Protein AF-A0AAW1JVI6-F1 (afdb_monomer)

Secondary structur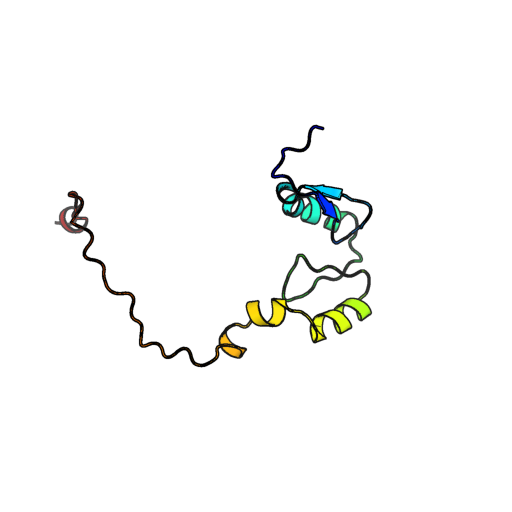e (DSSP, 8-state):
----TT--EEE-SS-TT-EEEHHHHHHHHHHHHHH-TTPEEPSS-TT-EESSHHHHHHHHHH-THHHHH-HHHH-----TT-PPP-------S----TTGGG-

Sequence (103 aa):
MLLKPHQKLVACPFDPQHM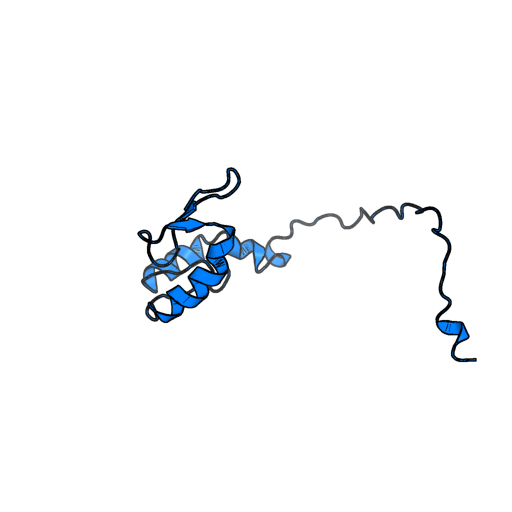ITQDRLQRHVLKCMNNYPSHVKCPYNVLHCFLSRKELEEHIRHCPDKMLSQPWRYQQQKTINEVPVHIDIAKCGNEEDWEAEYR

Nearest PDB structures (foldseek):
  6x46-assembly1_A  TM=5.181E-01  e=7.573E-04  Mus musculus
  8y6o-assembly1_Y  TM=5.349E-01  e=6.805E-01  Homo sapiens
  1f2i-assembly3_K  TM=3.718E-01  e=4.034E+00  Mus musculus

InterPro domains:
  IPR013083 Zinc finger, RING/FYVE/PHD-type [G3DSA:3.30.40.10] (5-69)
  IPR022776 TRM13/UPF0224 family, U11-48K-like CHHC zinc finger domain [PF05253] (9-32)
  IPR022776 TRM13/UPF0224 family, U11-48K-like CHHC zinc finger domain [PS51800] (9-36)
  IPR036236 Zinc finger C2H2 superfamily [SSF57667] (8-38)
  IPR051591 UPF0224 (FAM112) RN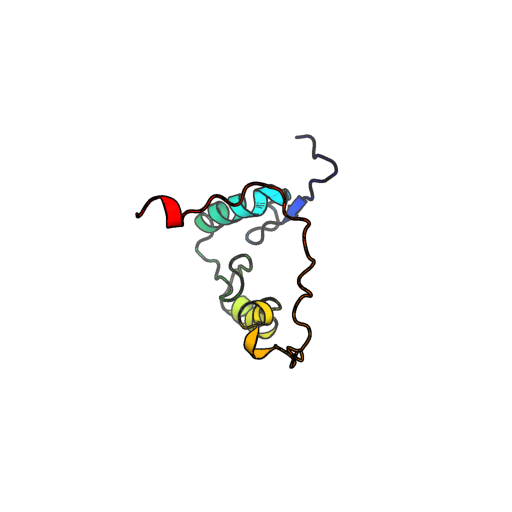A Processing [PTHR21402] (6-85)

Mean predicted aligned error: 15.34 Å

Foldseek 3Di:
DDDDPVWDWDAQLLGRVDTDTPVCNVVVNVVVCVVLVQWDAAPQDRSNIDNDPVVNVVCNVVPPSVCVSCVVVVPDPPPPPCDPPPPPDPPPDDPPDPVVVPD

Organism: Popillia japonica (NCBI:txid7064)

Solvent-accessible surface area (backbone atoms only — not comparable to full-atom values): 6809 Å² total; per-residue (Å²): 134,88,78,54,95,86,62,49,74,40,62,39,70,90,42,76,85,45,72,36,43,62,89,49,39,68,66,46,50,63,56,51,46,72,77,46,74,73,49,43,65,42,94,58,41,81,75,46,52,27,79,39,68,70,56,44,58,57,41,66,75,69,44,74,48,52,52,72,69,40,46,82,82,67,58,67,85,68,76,90,75,76,71,80,76,82,72,84,68,76,80,75,90,70,86,79,65,77,71,70,78,78,115

pLDDT: mean 75.88, std 9.95, range [50.5, 90.5]

Radius of gyration: 23.3 Å; Cα contacts (8 Å, |Δi|>4): 76; chains: 1; bounding box: 61×35×54 Å

Structure (mmCIF, N/CA/C/O backbone):
data_AF-A0AAW1JVI6-F1
#
_entry.id   AF-A0AAW1JVI6-F1
#
loop_
_atom_site.group_PDB
_atom_site.id
_atom_site.type_symbol
_atom_site.label_atom_id
_atom_site.label_alt_id
_atom_site.label_comp_id
_atom_site.label_asym_id
_atom_site.label_entity_id
_atom_site.label_seq_id
_atom_site.pdbx_PDB_ins_code
_atom_site.Cartn_x
_atom_site.Cartn_y
_atom_site.Cartn_z
_atom_site.occupancy
_atom_site.B_iso_or_equiv
_atom_site.auth_seq_id
_atom_site.auth_comp_id
_atom_site.auth_asym_id
_atom_site.auth_atom_id
_atom_site.pdbx_PDB_model_num
ATOM 1 N N . MET A 1 1 ? -17.852 5.109 -19.600 1.00 52.81 1 MET A N 1
ATOM 2 C CA . MET A 1 1 ? -16.484 4.855 -20.108 1.00 52.81 1 MET A CA 1
ATOM 3 C C . MET A 1 1 ? -16.452 3.429 -20.630 1.00 52.81 1 MET A C 1
ATOM 5 O O . MET A 1 1 ? -16.747 2.528 -19.859 1.00 52.81 1 MET A O 1
ATOM 9 N N . LEU A 1 2 ? -16.193 3.221 -21.923 1.00 71.25 2 LEU A N 1
ATOM 10 C CA . LEU A 1 2 ? -16.088 1.877 -22.502 1.00 71.25 2 LEU A CA 1
ATOM 11 C C . LEU A 1 2 ? -14.760 1.249 -22.056 1.00 71.25 2 LEU A C 1
ATOM 13 O O . LEU A 1 2 ? -13.688 1.758 -22.386 1.00 71.25 2 LEU A O 1
ATOM 17 N N . LEU A 1 3 ? -14.834 0.177 -21.268 1.00 67.62 3 LEU A N 1
ATOM 18 C CA . LEU A 1 3 ? -13.671 -0.630 -20.903 1.00 67.62 3 LEU A CA 1
ATOM 19 C C . LEU A 1 3 ? -13.171 -1.363 -22.152 1.00 67.62 3 LEU A C 1
ATOM 21 O O . LEU A 1 3 ? -13.943 -2.022 -22.845 1.00 67.62 3 LEU A O 1
ATOM 25 N N . LYS A 1 4 ? -11.877 -1.230 -22.459 1.00 77.75 4 LYS A N 1
ATOM 26 C CA . LYS A 1 4 ? -11.247 -2.003 -23.540 1.00 77.75 4 LYS A CA 1
ATOM 27 C C . LYS A 1 4 ? -11.138 -3.473 -23.101 1.00 77.75 4 LYS A C 1
ATOM 29 O O . LYS A 1 4 ? -10.936 -3.713 -21.914 1.00 77.75 4 LYS A O 1
ATOM 34 N N . PRO A 1 5 ? -11.159 -4.451 -24.019 1.00 73.56 5 PRO A N 1
ATOM 35 C CA . PRO A 1 5 ? -11.169 -5.877 -23.667 1.00 73.56 5 PRO A CA 1
ATOM 36 C C . PRO A 1 5 ? -9.957 -6.356 -22.842 1.00 73.56 5 PRO A C 1
ATOM 38 O O . PRO A 1 5 ? -10.071 -7.337 -22.119 1.00 73.56 5 PRO A O 1
ATOM 41 N N . HIS A 1 6 ? -8.810 -5.664 -22.892 1.00 77.00 6 HIS A N 1
ATOM 42 C CA . HIS A 1 6 ? -7.634 -5.999 -22.067 1.00 77.00 6 HIS A CA 1
ATOM 43 C C . HIS A 1 6 ? -7.628 -5.324 -20.680 1.00 77.00 6 HIS A C 1
ATOM 45 O O . HIS A 1 6 ? -6.750 -5.596 -19.861 1.00 77.00 6 HIS A O 1
ATOM 51 N N . GLN A 1 7 ? -8.549 -4.392 -20.421 1.00 78.75 7 GLN A N 1
ATOM 52 C CA . GLN A 1 7 ? -8.538 -3.576 -19.209 1.00 78.75 7 GLN A CA 1
ATOM 53 C C . GLN A 1 7 ? -9.208 -4.342 -18.071 1.00 78.75 7 GLN A C 1
ATOM 55 O O . GLN A 1 7 ? -10.432 -4.430 -17.997 1.00 78.75 7 GLN A O 1
ATOM 60 N N . LYS A 1 8 ? -8.391 -4.880 -17.165 1.00 85.62 8 LYS A N 1
ATOM 61 C CA . LYS A 1 8 ? -8.870 -5.477 -15.917 1.00 85.62 8 LYS A CA 1
ATOM 62 C C . LYS A 1 8 ? -9.125 -4.380 -14.888 1.00 85.62 8 LYS A C 1
ATOM 64 O O . LYS A 1 8 ? -8.267 -3.520 -14.672 1.00 85.62 8 LYS A O 1
ATOM 69 N N . LEU A 1 9 ? -10.302 -4.418 -14.269 1.00 88.38 9 LEU A N 1
ATOM 70 C CA . LEU A 1 9 ? -10.601 -3.628 -13.081 1.00 88.38 9 LEU A CA 1
ATOM 71 C C . LEU A 1 9 ? -10.092 -4.368 -11.850 1.00 88.38 9 LEU A C 1
ATOM 73 O O . LEU A 1 9 ? -10.301 -5.570 -11.705 1.00 88.38 9 LEU A O 1
ATOM 77 N N . VAL A 1 10 ? -9.425 -3.631 -10.978 1.00 88.44 10 VAL A N 1
ATOM 78 C CA . VAL A 1 10 ? -8.864 -4.106 -9.721 1.00 88.44 10 VAL A CA 1
ATOM 79 C C . VAL A 1 10 ? -9.294 -3.154 -8.612 1.00 88.44 10 VAL A C 1
ATOM 81 O O . VAL A 1 10 ? -9.413 -1.944 -8.828 1.00 88.44 10 VAL A O 1
ATOM 84 N N . ALA A 1 11 ? -9.558 -3.708 -7.434 1.00 85.94 11 ALA A N 1
ATOM 85 C CA . ALA A 1 11 ? -9.885 -2.914 -6.260 1.00 85.94 11 ALA A CA 1
ATOM 86 C C . ALA A 1 11 ? -8.639 -2.167 -5.761 1.00 85.94 11 ALA A C 1
ATOM 88 O O . ALA A 1 11 ? -7.519 -2.684 -5.832 1.00 85.94 11 ALA A O 1
ATOM 89 N N . CYS A 1 12 ? -8.825 -0.946 -5.261 1.00 84.62 12 CYS A N 1
ATOM 90 C CA . CYS A 1 12 ? -7.752 -0.215 -4.605 1.00 84.62 12 CYS A CA 1
ATOM 91 C C . CYS A 1 12 ? -7.356 -0.917 -3.299 1.00 84.62 12 CYS A C 1
ATOM 93 O O . CYS A 1 12 ? -8.234 -1.283 -2.519 1.00 84.62 12 CYS A O 1
ATOM 95 N N . PRO A 1 13 ? -6.052 -1.035 -2.998 1.00 77.00 13 PRO A N 1
ATOM 96 C CA . PRO A 1 13 ? -5.593 -1.592 -1.727 1.00 77.00 13 PRO A CA 1
ATOM 97 C C . PRO A 1 13 ? -5.960 -0.743 -0.495 1.00 77.00 13 PRO A C 1
ATOM 99 O O . PRO A 1 13 ? -5.888 -1.257 0.613 1.00 77.00 13 PRO A O 1
ATOM 102 N N . PHE A 1 14 ? -6.335 0.534 -0.656 1.00 73.25 14 PHE A N 1
ATOM 103 C CA . PHE A 1 14 ? -6.739 1.409 0.459 1.00 73.25 14 PHE A CA 1
ATOM 104 C C . PHE A 1 14 ? -8.243 1.418 0.724 1.00 73.25 14 PHE A C 1
ATOM 106 O O . PHE A 1 14 ? -8.669 1.631 1.853 1.00 73.25 14 PHE A O 1
ATOM 113 N N . ASP A 1 15 ? -9.047 1.242 -0.322 1.00 77.31 15 ASP A N 1
ATOM 114 C CA . ASP A 1 15 ? -10.497 1.275 -0.216 1.00 77.31 15 ASP A CA 1
ATOM 115 C C . ASP A 1 15 ? -11.099 0.333 -1.272 1.00 77.31 15 ASP A C 1
ATOM 117 O O . ASP A 1 15 ? -10.939 0.571 -2.474 1.00 77.31 15 ASP A O 1
ATOM 121 N N . PRO A 1 16 ? -11.790 -0.742 -0.857 1.00 79.00 16 PRO A N 1
ATOM 122 C CA . PRO A 1 16 ? -12.335 -1.726 -1.785 1.00 79.00 16 PRO A CA 1
ATOM 123 C C . PRO A 1 16 ? -13.497 -1.186 -2.635 1.00 79.00 16 PRO A C 1
ATOM 125 O O . PRO A 1 16 ? -13.898 -1.848 -3.590 1.00 79.00 16 PRO A O 1
ATOM 128 N N . GLN A 1 17 ? -14.038 -0.000 -2.332 1.00 81.19 17 GLN A N 1
ATOM 129 C CA . GLN A 1 17 ? -15.091 0.640 -3.126 1.00 81.19 17 GLN A CA 1
ATOM 130 C C . GLN A 1 17 ? -14.501 1.315 -4.373 1.00 81.19 17 GLN A C 1
ATOM 132 O O . GLN A 1 17 ? -15.198 1.511 -5.373 1.00 81.19 17 GLN A O 1
ATOM 137 N N . HIS A 1 18 ? -13.204 1.632 -4.366 1.00 83.31 18 HIS A N 1
ATOM 138 C CA . HIS A 1 18 ? -12.513 2.142 -5.540 1.00 83.31 18 HIS A CA 1
ATOM 139 C C . HIS A 1 18 ? -12.132 1.014 -6.507 1.00 83.31 18 HIS A C 1
ATOM 141 O O . HIS A 1 18 ? -11.143 0.309 -6.318 1.00 83.31 18 HIS A O 1
ATOM 147 N N . MET A 1 19 ? -12.870 0.911 -7.612 1.00 88.25 19 MET A N 1
ATOM 148 C CA . MET A 1 19 ? -12.535 0.038 -8.741 1.00 88.25 19 MET A CA 1
ATOM 149 C C . MET A 1 19 ? -11.767 0.830 -9.803 1.00 88.25 19 MET A C 1
ATOM 151 O O . MET A 1 19 ? -12.315 1.739 -10.429 1.00 88.25 19 MET A O 1
ATOM 155 N N . ILE A 1 20 ? -10.491 0.500 -10.019 1.00 89.31 20 ILE A N 1
ATOM 156 C CA . ILE A 1 20 ? -9.613 1.199 -10.972 1.00 89.31 20 ILE A CA 1
ATOM 157 C C . ILE A 1 20 ? -9.085 0.217 -12.011 1.00 89.31 20 ILE A C 1
ATOM 159 O O . ILE A 1 20 ? -8.932 -0.972 -11.753 1.00 89.31 20 ILE A O 1
ATOM 163 N N . THR A 1 21 ? -8.782 0.705 -13.209 1.00 90.50 21 THR A N 1
ATOM 164 C CA . THR A 1 21 ? -8.084 -0.094 -14.216 1.00 90.50 21 THR A CA 1
ATOM 165 C C . THR A 1 21 ? -6.660 -0.403 -13.758 1.00 90.50 21 THR A C 1
ATOM 167 O O 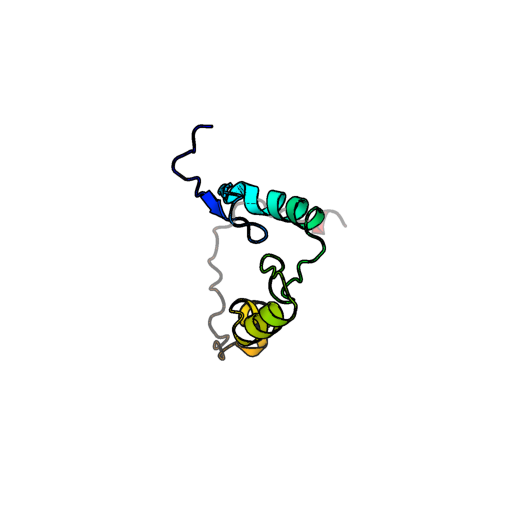. THR A 1 21 ? -5.981 0.449 -13.182 1.00 90.50 21 THR A O 1
ATOM 170 N N . GLN A 1 22 ? -6.184 -1.618 -14.031 1.00 86.38 22 GLN A N 1
ATOM 171 C CA . GLN A 1 22 ? -4.852 -2.065 -13.613 1.00 86.38 22 GLN A CA 1
ATOM 172 C C . GLN A 1 22 ? -3.733 -1.111 -14.076 1.00 86.38 22 GLN A C 1
ATOM 174 O O . GLN A 1 22 ? -2.794 -0.871 -13.322 1.00 86.38 22 GLN A O 1
ATOM 179 N N . ASP A 1 23 ? -3.865 -0.492 -15.257 1.00 86.94 23 ASP A N 1
ATOM 180 C CA . ASP A 1 23 ? -2.895 0.493 -15.764 1.00 86.94 23 ASP A CA 1
ATOM 181 C C . ASP A 1 23 ? -2.839 1.778 -14.918 1.00 86.94 23 ASP A C 1
ATOM 183 O O . ASP A 1 23 ? -1.783 2.389 -14.760 1.00 86.94 23 ASP A O 1
ATOM 187 N N . ARG A 1 24 ? -3.973 2.187 -14.337 1.00 86.81 24 ARG A N 1
ATOM 188 C CA . ARG A 1 24 ? -4.093 3.426 -13.556 1.00 86.81 24 ARG A CA 1
ATOM 189 C C . ARG A 1 24 ? -3.904 3.209 -12.064 1.00 86.81 24 ARG A C 1
ATOM 191 O O . ARG A 1 24 ? -3.793 4.199 -11.336 1.00 86.81 24 ARG A O 1
ATOM 198 N N . LEU A 1 25 ? -3.844 1.956 -11.609 1.00 86.06 25 LEU A N 1
ATOM 199 C CA . LEU A 1 25 ? -3.745 1.614 -10.193 1.00 86.06 25 LEU A CA 1
ATOM 200 C C . LEU A 1 25 ? -2.534 2.287 -9.536 1.00 86.06 25 LEU A C 1
ATOM 202 O O . LEU A 1 25 ? -2.694 2.919 -8.499 1.00 86.06 25 LEU A O 1
ATOM 206 N N . GLN A 1 26 ? -1.353 2.248 -10.163 1.00 82.50 26 GLN A N 1
ATOM 207 C CA . GLN A 1 26 ? -0.138 2.855 -9.597 1.00 82.50 26 GLN A CA 1
ATOM 208 C C . GLN A 1 26 ? -0.318 4.349 -9.291 1.00 82.50 26 GLN A C 1
ATOM 210 O O . GLN A 1 26 ? -0.053 4.807 -8.180 1.00 82.50 26 GLN A O 1
ATOM 215 N N . ARG A 1 27 ? -0.831 5.118 -10.260 1.00 87.69 27 ARG A N 1
ATOM 216 C CA . ARG A 1 27 ? -1.074 6.557 -10.080 1.00 87.69 27 ARG A CA 1
ATOM 217 C C . ARG A 1 27 ? -2.198 6.822 -9.077 1.00 87.69 27 ARG A C 1
ATOM 219 O O . ARG A 1 27 ? -2.134 7.805 -8.341 1.00 87.69 27 ARG A O 1
ATOM 226 N N . HIS A 1 28 ? -3.227 5.975 -9.059 1.00 88.25 28 HIS A N 1
ATOM 227 C CA . HIS A 1 28 ? -4.325 6.079 -8.102 1.00 88.25 28 HIS A CA 1
ATOM 228 C C . HIS A 1 28 ? -3.835 5.869 -6.666 1.00 88.25 28 HIS A C 1
ATOM 230 O O . HIS A 1 28 ? -4.113 6.708 -5.816 1.00 88.25 28 HIS A O 1
ATOM 236 N N . VAL A 1 29 ? -3.072 4.803 -6.412 1.00 82.25 29 VAL A N 1
ATOM 237 C CA . VAL A 1 29 ? -2.539 4.435 -5.089 1.00 82.25 29 VAL A CA 1
ATOM 238 C C . VAL A 1 29 ? -1.752 5.594 -4.479 1.00 82.25 29 VAL A C 1
ATOM 240 O O . VAL A 1 29 ? -1.993 5.942 -3.329 1.00 82.25 29 VAL A O 1
ATOM 243 N N . LEU A 1 30 ? -0.898 6.273 -5.254 1.00 82.50 30 LEU A N 1
ATOM 244 C CA . LEU A 1 30 ? -0.139 7.434 -4.766 1.00 82.50 30 LEU A CA 1
ATOM 245 C C . LEU A 1 30 ? -1.038 8.582 -4.275 1.00 82.50 30 LEU A C 1
ATOM 247 O O . LEU A 1 30 ? -0.753 9.192 -3.249 1.00 82.50 30 LEU A O 1
ATOM 251 N N . LYS A 1 31 ? -2.137 8.867 -4.984 1.00 84.38 31 LYS A N 1
ATOM 252 C CA . LYS A 1 31 ? -3.099 9.906 -4.577 1.00 84.38 31 LYS A CA 1
ATOM 253 C C . LYS A 1 31 ? -3.974 9.452 -3.414 1.00 84.38 31 LYS A C 1
ATOM 255 O O . LYS A 1 31 ? -4.223 10.224 -2.496 1.00 84.38 31 LYS A O 1
ATOM 260 N N . CYS A 1 32 ? -4.433 8.205 -3.458 1.00 84.00 32 CYS A N 1
ATOM 261 C CA . CYS A 1 32 ? -5.296 7.619 -2.441 1.00 84.00 32 CYS A CA 1
ATOM 262 C C . CYS A 1 32 ? -4.571 7.547 -1.092 1.00 84.00 32 CYS A C 1
ATOM 264 O O . CYS A 1 32 ? -5.141 7.906 -0.070 1.00 84.00 32 CYS A O 1
ATOM 266 N N . MET A 1 33 ? -3.273 7.245 -1.107 1.00 76.50 33 MET A N 1
ATOM 267 C CA . MET A 1 33 ? -2.428 7.282 0.081 1.00 76.50 33 MET A CA 1
ATOM 268 C C . MET A 1 33 ? -2.461 8.641 0.799 1.00 76.50 33 MET A C 1
ATOM 270 O O . MET A 1 33 ? -2.496 8.683 2.025 1.00 76.50 33 MET A O 1
ATOM 274 N N . ASN A 1 34 ? -2.479 9.752 0.058 1.00 79.62 34 ASN A N 1
ATOM 275 C CA . ASN A 1 34 ? -2.516 11.085 0.661 1.00 79.62 34 ASN A CA 1
ATOM 276 C C . ASN A 1 34 ? -3.845 11.370 1.383 1.00 79.62 34 ASN A C 1
ATOM 278 O O . ASN A 1 34 ? -3.875 12.151 2.327 1.00 79.62 34 ASN A O 1
ATOM 282 N N . ASN A 1 35 ? -4.932 10.721 0.957 1.00 77.25 35 ASN A N 1
ATOM 283 C CA . ASN A 1 35 ? -6.240 10.836 1.602 1.00 77.25 35 ASN A CA 1
ATOM 284 C C . ASN A 1 35 ? -6.382 9.915 2.824 1.00 77.25 35 ASN A C 1
ATOM 286 O O . ASN A 1 35 ? -7.222 10.178 3.679 1.00 77.25 35 ASN A O 1
ATOM 290 N N . TYR A 1 36 ? -5.558 8.867 2.931 1.00 74.19 36 TYR A N 1
ATOM 291 C CA . TYR A 1 36 ? -5.612 7.889 4.019 1.00 74.19 36 TYR A CA 1
ATOM 292 C C . TYR A 1 36 ? -4.262 7.758 4.758 1.00 74.19 36 TYR A C 1
ATOM 294 O O . TYR A 1 36 ? -3.645 6.688 4.734 1.00 74.19 36 TYR A O 1
ATOM 302 N N . PRO A 1 37 ? -3.801 8.805 5.474 1.00 69.81 37 PRO A N 1
ATOM 303 C CA . PRO A 1 37 ? -2.487 8.822 6.129 1.00 69.81 37 PRO A CA 1
ATOM 304 C C . PRO A 1 37 ? -2.341 7.808 7.276 1.00 69.81 37 PRO A C 1
ATOM 306 O O . PRO A 1 37 ? -1.226 7.521 7.700 1.00 69.81 37 PRO A O 1
ATOM 309 N N . SER A 1 38 ? -3.447 7.255 7.783 1.00 74.75 38 SER A N 1
ATOM 310 C CA . SER A 1 38 ? -3.441 6.275 8.877 1.00 74.75 38 SER A CA 1
ATOM 311 C C . SER A 1 38 ? -3.018 4.864 8.457 1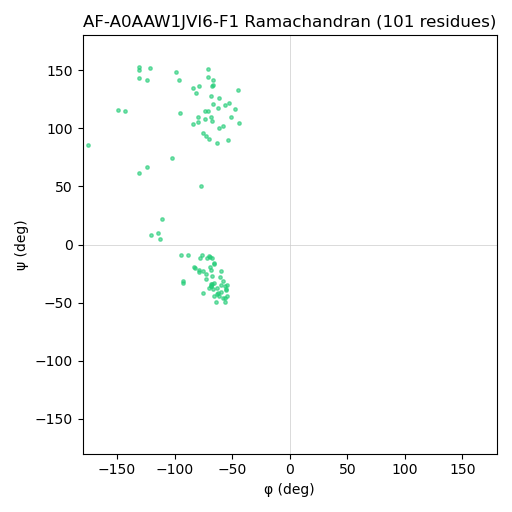.00 74.75 38 SER A C 1
ATOM 313 O O . SER A 1 38 ? -2.825 4.019 9.327 1.00 74.75 38 SER A O 1
ATOM 315 N N . HIS A 1 39 ? -2.870 4.592 7.157 1.00 76.88 39 HIS A N 1
ATOM 316 C CA . HIS A 1 39 ? -2.468 3.268 6.693 1.00 76.88 39 HIS A CA 1
ATOM 317 C C . HIS A 1 39 ? -0.965 3.049 6.847 1.00 76.88 39 HIS A C 1
ATOM 319 O O . HIS A 1 39 ? -0.140 3.890 6.486 1.00 76.88 39 HIS A O 1
ATOM 325 N N . VAL A 1 40 ? -0.607 1.866 7.334 1.00 81.88 40 VAL A N 1
ATOM 326 C CA . VAL A 1 40 ? 0.780 1.421 7.446 1.00 81.88 40 VAL A CA 1
ATOM 327 C C . VAL A 1 40 ? 1.155 0.570 6.238 1.00 81.88 40 VAL A C 1
ATOM 329 O O . VAL A 1 40 ? 0.356 -0.220 5.735 1.00 81.88 40 VAL A O 1
ATOM 332 N N . LYS A 1 41 ? 2.385 0.739 5.756 1.00 83.38 41 LYS A N 1
ATOM 333 C CA . LYS A 1 41 ? 2.885 0.051 4.562 1.00 83.38 41 LYS A CA 1
ATOM 334 C C . LYS A 1 41 ? 3.729 -1.155 4.926 1.00 83.38 41 LYS A C 1
ATOM 336 O O . LYS A 1 41 ? 4.471 -1.125 5.908 1.00 83.38 41 LYS A O 1
ATOM 341 N N . CYS A 1 42 ? 3.688 -2.172 4.075 1.00 86.56 42 CYS A N 1
ATOM 342 C CA . CYS A 1 42 ? 4.652 -3.257 4.139 1.00 86.56 42 CYS A CA 1
ATOM 343 C C . CYS A 1 42 ? 6.060 -2.765 3.754 1.00 86.56 42 CYS A C 1
ATOM 345 O O . CYS A 1 42 ? 6.205 -2.057 2.755 1.00 86.56 42 CYS A O 1
ATOM 347 N N . PRO A 1 43 ? 7.113 -3.160 4.497 1.00 83.94 43 PRO A N 1
ATOM 348 C CA . PRO A 1 43 ? 8.493 -2.812 4.156 1.00 83.94 43 PRO A CA 1
ATOM 349 C C . PRO A 1 43 ? 9.003 -3.520 2.890 1.00 83.94 43 PRO A C 1
ATOM 351 O O . PRO A 1 43 ? 9.982 -3.070 2.305 1.00 83.94 43 PRO A O 1
ATOM 354 N N . TYR A 1 44 ? 8.364 -4.620 2.472 1.00 84.00 44 TYR A N 1
ATOM 355 C CA . TYR A 1 44 ? 8.785 -5.419 1.314 1.00 84.00 44 TYR A CA 1
ATOM 356 C C . TYR A 1 44 ? 8.092 -5.003 0.012 1.00 84.00 44 TYR A C 1
ATOM 358 O O . TYR A 1 44 ? 8.703 -5.064 -1.049 1.00 84.00 44 TYR A O 1
ATOM 366 N N . ASN A 1 45 ? 6.832 -4.562 0.085 1.00 80.19 45 ASN A N 1
ATOM 367 C CA . ASN A 1 45 ? 6.072 -4.097 -1.072 1.00 80.19 45 ASN A CA 1
ATOM 368 C C . ASN A 1 45 ? 5.175 -2.918 -0.680 1.00 80.19 45 ASN A C 1
ATOM 370 O O . ASN A 1 45 ? 4.229 -3.062 0.090 1.00 80.19 45 ASN A O 1
ATOM 374 N N . VAL A 1 46 ? 5.451 -1.744 -1.250 1.00 74.69 46 VAL A N 1
ATOM 375 C CA . VAL A 1 46 ? 4.732 -0.496 -0.946 1.00 74.69 46 VAL A CA 1
ATOM 376 C C . VAL A 1 46 ? 3.275 -0.485 -1.417 1.00 74.69 46 VAL A C 1
ATOM 378 O O . VAL A 1 46 ? 2.532 0.417 -1.037 1.00 74.69 46 VAL A O 1
ATOM 381 N N . LEU A 1 47 ? 2.864 -1.457 -2.238 1.00 74.81 47 LEU A N 1
ATOM 382 C CA . LEU A 1 47 ? 1.471 -1.644 -2.641 1.00 74.81 47 LEU A CA 1
ATOM 383 C C . LEU A 1 47 ? 0.646 -2.339 -1.552 1.00 74.81 47 LEU A C 1
ATOM 385 O O . LEU A 1 47 ? -0.569 -2.162 -1.514 1.00 74.81 47 LEU A O 1
ATOM 389 N N . HIS A 1 48 ? 1.285 -3.093 -0.652 1.00 80.25 48 HIS A N 1
ATOM 390 C CA . HIS A 1 48 ? 0.613 -3.688 0.498 1.00 80.25 48 HIS A CA 1
ATOM 391 C C . HIS A 1 48 ? 0.450 -2.632 1.591 1.00 80.25 48 HIS A C 1
ATOM 393 O O . HIS A 1 48 ? 1.424 -2.202 2.220 1.00 80.25 48 HIS A O 1
ATOM 399 N N . CYS A 1 49 ? -0.792 -2.216 1.807 1.00 78.00 49 CYS A N 1
ATOM 400 C CA . CYS A 1 49 ? -1.172 -1.229 2.807 1.00 78.00 49 CYS A CA 1
ATOM 401 C C . CYS A 1 49 ? -2.230 -1.829 3.734 1.00 78.00 49 CYS A C 1
ATOM 403 O O . CYS A 1 49 ? -3.105 -2.558 3.277 1.00 78.00 49 CYS A O 1
ATOM 405 N N . PHE A 1 50 ? -2.141 -1.517 5.025 1.00 81.62 50 PHE A N 1
ATOM 406 C CA . PHE A 1 50 ? -3.026 -2.046 6.064 1.00 81.62 50 PHE A CA 1
ATOM 407 C C . PHE A 1 50 ? -3.566 -0.915 6.932 1.00 81.62 50 PHE A C 1
ATOM 409 O O . PHE A 1 50 ? -2.888 0.097 7.126 1.00 81.62 50 PHE A O 1
ATOM 416 N N . LEU A 1 51 ? -4.773 -1.097 7.469 1.00 80.44 51 LEU A N 1
ATOM 417 C CA . LEU A 1 51 ? -5.443 -0.112 8.323 1.00 80.44 51 LEU A CA 1
ATOM 418 C C . LEU A 1 51 ? -4.791 -0.034 9.708 1.00 80.44 51 LEU A C 1
ATOM 420 O O . LEU A 1 51 ? -4.790 1.023 10.336 1.00 80.44 51 LEU A O 1
ATOM 424 N N . SER A 1 52 ? -4.217 -1.142 10.188 1.00 82.12 52 SER A N 1
ATOM 425 C CA . SER A 1 52 ? -3.590 -1.218 11.506 1.00 82.12 52 SER A CA 1
ATOM 426 C C . SER A 1 52 ? -2.191 -1.831 11.480 1.00 82.12 52 SER A C 1
ATOM 428 O O . SER A 1 52 ? -1.878 -2.708 10.674 1.00 82.12 52 SER A O 1
ATOM 430 N N . ARG A 1 53 ? -1.355 -1.441 12.456 1.00 83.06 53 ARG A N 1
ATOM 431 C CA . ARG A 1 53 ? -0.075 -2.121 12.723 1.00 83.06 53 ARG A CA 1
ATOM 432 C C . ARG A 1 53 ? -0.253 -3.611 12.999 1.00 83.06 53 ARG A C 1
ATOM 434 O O . ARG A 1 53 ? 0.584 -4.381 12.555 1.00 83.06 53 ARG A O 1
ATOM 441 N N . LYS A 1 54 ? -1.339 -4.013 13.668 1.00 85.31 54 LYS A N 1
ATOM 442 C CA . LYS A 1 54 ? -1.592 -5.429 13.984 1.00 85.31 54 LYS A CA 1
ATOM 443 C C . LYS A 1 54 ? -1.734 -6.282 12.723 1.00 85.31 54 LYS A C 1
ATOM 445 O O . LYS A 1 54 ? -1.134 -7.347 12.632 1.00 85.31 54 LYS A O 1
ATOM 450 N N . GLU A 1 55 ? -2.481 -5.785 11.741 1.00 84.44 55 GLU A N 1
ATOM 451 C CA . GLU A 1 55 ? -2.660 -6.458 10.449 1.00 84.44 55 GLU A CA 1
ATOM 452 C C . GLU A 1 55 ? -1.350 -6.496 9.660 1.00 84.44 55 GLU A C 1
ATOM 454 O O . GLU A 1 55 ? -1.014 -7.513 9.060 1.00 84.44 55 GLU A O 1
ATOM 459 N N . LEU A 1 56 ? -0.566 -5.416 9.718 1.00 87.88 56 LEU A N 1
ATOM 460 C CA . LEU A 1 56 ? 0.762 -5.389 9.117 1.00 87.88 56 LEU A CA 1
ATOM 461 C C . LEU A 1 56 ? 1.711 -6.412 9.764 1.00 87.88 56 LEU A C 1
ATOM 463 O O . LEU A 1 56 ? 2.458 -7.080 9.053 1.00 87.88 56 LEU A O 1
ATOM 467 N N . GLU A 1 57 ? 1.707 -6.546 11.090 1.00 87.00 57 GLU A N 1
ATOM 468 C CA . GLU A 1 57 ? 2.537 -7.526 11.800 1.00 87.00 57 GLU A CA 1
ATOM 469 C C . GLU A 1 57 ? 2.183 -8.961 11.407 1.00 87.00 57 GLU A C 1
ATOM 471 O O . GLU A 1 57 ? 3.079 -9.777 11.182 1.00 87.00 57 GLU A O 1
ATOM 476 N N . GLU A 1 58 ? 0.891 -9.265 11.278 1.00 88.81 58 GLU A N 1
ATOM 477 C CA . GLU A 1 58 ? 0.430 -10.562 10.787 1.00 88.81 58 GLU A CA 1
ATOM 478 C C . GLU A 1 58 ? 0.822 -10.778 9.320 1.00 88.81 58 GLU A C 1
ATOM 480 O O . GLU A 1 58 ? 1.398 -11.813 8.974 1.00 88.81 58 GLU A O 1
ATOM 485 N N . HIS A 1 59 ? 0.633 -9.763 8.475 1.00 89.44 59 HIS A N 1
ATOM 486 C CA . HIS A 1 59 ? 1.045 -9.798 7.078 1.00 89.44 59 HIS A CA 1
ATOM 487 C C . HIS A 1 59 ? 2.547 -10.050 6.913 1.00 89.44 59 HIS A C 1
ATOM 489 O O . HIS A 1 59 ? 2.933 -10.893 6.111 1.00 89.44 59 HIS A O 1
ATOM 495 N N . ILE A 1 60 ? 3.416 -9.371 7.668 1.00 88.50 60 ILE A N 1
ATOM 496 C CA . ILE A 1 60 ? 4.880 -9.514 7.566 1.00 88.50 60 ILE A CA 1
ATOM 497 C C . ILE A 1 60 ? 5.333 -10.966 7.799 1.00 88.50 60 ILE A C 1
ATOM 499 O O . ILE A 1 60 ? 6.327 -11.398 7.203 1.00 88.50 60 ILE A O 1
ATOM 503 N N . ARG A 1 61 ? 4.614 -11.738 8.629 1.00 87.25 61 ARG A N 1
ATOM 504 C CA . ARG A 1 61 ? 4.910 -13.163 8.869 1.00 87.25 61 ARG A CA 1
ATOM 505 C C . ARG A 1 61 ? 4.649 -14.030 7.638 1.00 87.25 61 ARG A C 1
ATOM 507 O O . ARG A 1 61 ? 5.399 -14.976 7.412 1.00 87.25 61 ARG A O 1
ATOM 514 N N . HIS A 1 62 ? 3.644 -13.678 6.838 1.00 85.12 62 HIS A N 1
ATOM 515 C CA . HIS A 1 62 ? 3.185 -14.447 5.675 1.00 85.12 62 HIS A CA 1
ATOM 516 C C . HIS A 1 62 ? 3.402 -13.730 4.332 1.00 85.12 62 HIS A C 1
ATOM 518 O O . HIS A 1 62 ? 2.891 -14.172 3.306 1.00 85.12 62 HIS A O 1
ATOM 524 N N . CYS A 1 63 ? 4.145 -12.620 4.318 1.00 87.00 63 CYS A N 1
ATOM 525 C CA . CYS A 1 63 ? 4.283 -11.775 3.138 1.00 87.00 63 CYS A CA 1
ATOM 526 C C . CYS A 1 63 ? 5.038 -12.513 2.015 1.00 87.00 63 CYS A C 1
ATOM 528 O O . CYS A 1 63 ? 6.205 -12.872 2.213 1.00 87.00 63 CYS A O 1
ATOM 530 N N . PRO A 1 64 ? 4.427 -12.701 0.829 1.00 82.56 64 PRO A N 1
ATOM 531 C CA . PRO A 1 64 ? 5.064 -13.401 -0.287 1.00 82.56 64 PRO A CA 1
ATOM 532 C C . PRO A 1 64 ? 6.237 -12.605 -0.883 1.00 82.56 64 PRO A C 1
ATOM 534 O O . PRO A 1 64 ? 7.260 -13.181 -1.250 1.00 82.56 64 PRO A O 1
ATOM 537 N N . ASP A 1 65 ? 6.155 -11.271 -0.894 1.00 83.50 65 ASP A N 1
ATOM 538 C CA . ASP A 1 65 ? 7.209 -10.384 -1.406 1.00 83.50 65 ASP A CA 1
ATOM 539 C C . ASP A 1 65 ? 8.468 -10.352 -0.529 1.00 83.50 65 ASP A C 1
ATOM 541 O O . ASP A 1 65 ? 9.513 -9.850 -0.951 1.00 83.50 65 ASP A O 1
ATOM 545 N N . LYS A 1 66 ? 8.420 -10.933 0.679 1.00 81.44 66 LYS A N 1
ATOM 546 C CA . LYS A 1 66 ? 9.596 -11.065 1.549 1.00 81.44 66 LYS A CA 1
ATOM 547 C C . LYS A 1 66 ? 10.739 -11.790 0.834 1.00 81.44 66 LYS A C 1
ATOM 549 O O . LYS A 1 66 ? 11.892 -11.38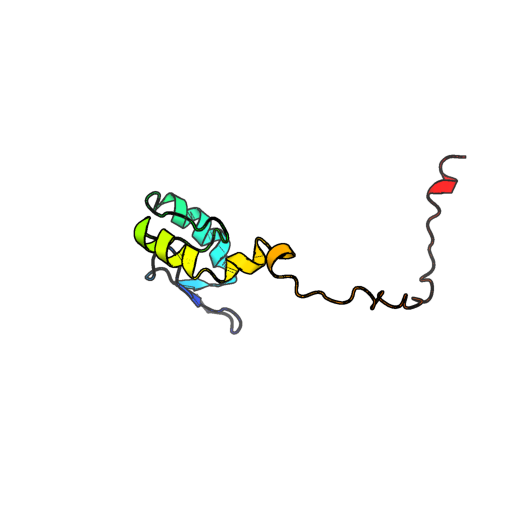3 0.970 1.00 81.44 66 LYS A O 1
ATOM 554 N N . MET A 1 67 ? 10.422 -12.806 0.028 1.00 75.56 67 MET A N 1
ATOM 555 C CA . MET A 1 67 ? 11.416 -13.542 -0.759 1.00 75.56 67 MET A CA 1
ATOM 556 C C . MET A 1 67 ? 12.002 -12.707 -1.902 1.00 75.56 67 MET A C 1
ATOM 558 O O . MET A 1 67 ? 13.202 -12.787 -2.154 1.00 75.56 67 MET A O 1
ATOM 562 N N . LEU A 1 68 ? 11.184 -11.869 -2.550 1.00 78.44 68 LEU A N 1
ATOM 563 C CA . LEU A 1 68 ? 11.618 -10.989 -3.642 1.00 78.44 68 LEU A CA 1
ATOM 564 C C . LEU A 1 68 ? 12.560 -9.885 -3.151 1.00 78.44 68 LEU A C 1
ATOM 566 O O . LEU A 1 68 ? 13.494 -9.521 -3.855 1.00 78.44 68 LEU A O 1
ATOM 570 N N . SER A 1 69 ? 12.334 -9.374 -1.937 1.00 74.25 69 SER A N 1
ATOM 571 C CA . SER A 1 69 ? 13.192 -8.346 -1.330 1.00 74.25 69 SER A CA 1
ATOM 572 C C . SER A 1 69 ? 14.561 -8.856 -0.868 1.00 74.25 69 SER A C 1
ATOM 574 O O . SER A 1 69 ? 15.500 -8.072 -0.760 1.00 74.25 69 SER A O 1
ATOM 576 N N . GLN A 1 70 ? 14.683 -10.154 -0.569 1.00 72.19 70 GLN A N 1
ATOM 577 C CA . GLN A 1 70 ? 15.924 -10.766 -0.084 1.00 72.19 70 GLN A CA 1
ATOM 578 C C . GLN A 1 70 ? 16.252 -12.029 -0.887 1.00 72.19 70 GLN A C 1
ATOM 580 O O . GLN A 1 70 ? 16.318 -13.121 -0.316 1.00 72.19 70 GLN A O 1
ATOM 585 N N . PRO A 1 71 ? 16.475 -11.906 -2.207 1.00 69.94 71 PRO A N 1
ATOM 586 C CA . PRO A 1 71 ? 16.649 -13.055 -3.088 1.00 69.94 71 PRO A CA 1
ATOM 587 C C . PRO A 1 71 ? 17.836 -13.925 -2.660 1.00 69.94 71 PRO A C 1
ATOM 589 O O . PRO A 1 71 ? 17.736 -15.145 -2.685 1.00 69.94 71 PRO A O 1
ATOM 592 N N . TRP A 1 72 ? 18.908 -13.319 -2.139 1.00 69.62 72 TRP A N 1
ATOM 593 C CA . TRP A 1 72 ? 20.092 -14.016 -1.615 1.00 69.62 72 TRP A CA 1
ATOM 594 C C . TRP A 1 72 ? 19.798 -14.967 -0.448 1.00 69.62 72 TRP A C 1
ATOM 596 O O . TRP A 1 72 ? 20.514 -15.945 -0.267 1.00 69.62 72 TRP A O 1
ATOM 606 N N . ARG A 1 73 ? 18.751 -14.713 0.352 1.00 66.75 73 ARG A N 1
ATOM 607 C CA . ARG A 1 73 ? 18.355 -15.610 1.451 1.00 66.75 73 ARG A CA 1
ATOM 608 C C . ARG A 1 73 ? 17.646 -16.871 0.977 1.00 66.75 73 ARG A C 1
ATOM 610 O O . ARG A 1 73 ? 17.603 -17.851 1.713 1.00 66.75 73 ARG A O 1
ATOM 617 N N . TYR A 1 74 ? 17.059 -16.814 -0.212 1.00 65.94 74 TYR A N 1
ATOM 618 C CA . TYR A 1 74 ? 16.211 -17.864 -0.769 1.00 65.94 74 TYR A CA 1
ATOM 619 C C . TYR A 1 74 ? 16.759 -18.411 -2.086 1.00 65.94 74 TYR A C 1
ATOM 621 O O . TYR A 1 74 ? 16.100 -19.212 -2.750 1.00 65.94 74 TYR A O 1
ATOM 629 N N . GLN A 1 75 ? 17.972 -18.001 -2.459 1.00 66.31 75 GLN A N 1
ATOM 630 C CA . GLN A 1 75 ? 18.692 -18.546 -3.589 1.00 66.31 75 GLN A CA 1
ATOM 631 C C . GLN A 1 75 ? 19.118 -19.967 -3.219 1.00 66.31 75 GLN A C 1
ATOM 633 O O . GLN A 1 75 ? 20.180 -20.200 -2.648 1.00 66.31 75 GLN A O 1
ATOM 638 N N . GLN A 1 76 ? 18.254 -20.930 -3.549 1.00 63.44 76 GLN A N 1
ATOM 639 C CA . GLN A 1 76 ? 18.677 -22.305 -3.800 1.00 63.44 76 GLN A CA 1
ATOM 640 C C . GLN A 1 76 ? 19.925 -22.211 -4.684 1.00 63.44 76 GLN A C 1
ATOM 642 O O . GLN A 1 76 ? 19.913 -21.420 -5.632 1.00 63.44 76 GLN A O 1
ATOM 647 N N . GLN A 1 77 ? 20.995 -22.941 -4.356 1.00 58.91 77 GLN A N 1
ATOM 648 C CA . GLN A 1 77 ? 22.226 -22.980 -5.149 1.00 58.91 77 GLN A CA 1
ATOM 649 C C . GLN A 1 77 ? 21.882 -23.335 -6.601 1.00 58.91 77 GLN A C 1
ATOM 651 O O . GLN A 1 77 ? 21.849 -24.499 -6.986 1.00 58.91 77 GLN A O 1
ATOM 656 N N . LYS A 1 78 ? 21.611 -22.325 -7.429 1.00 56.75 78 LYS A N 1
ATOM 657 C CA . LYS A 1 78 ? 21.664 -22.463 -8.872 1.00 56.75 78 LYS A CA 1
ATOM 658 C C . LYS A 1 78 ? 23.138 -22.642 -9.159 1.00 56.75 78 LYS A C 1
ATOM 660 O O . LYS A 1 78 ? 23.922 -21.722 -8.942 1.00 56.75 78 LYS A O 1
ATOM 665 N N . THR A 1 79 ? 23.518 -23.847 -9.558 1.00 59.09 79 THR A N 1
ATOM 666 C CA . THR A 1 79 ? 24.836 -24.124 -10.114 1.00 59.09 79 THR A CA 1
ATOM 667 C C . THR A 1 79 ? 25.077 -23.111 -11.228 1.00 59.09 79 THR A C 1
ATOM 669 O O . THR A 1 79 ? 24.400 -23.142 -12.254 1.00 59.09 79 THR A O 1
ATOM 672 N N . ILE A 1 80 ? 25.987 -22.168 -10.994 1.00 56.81 80 ILE A N 1
ATOM 673 C CA . ILE A 1 80 ? 26.330 -21.062 -11.897 1.00 56.81 80 ILE A CA 1
ATOM 674 C C . ILE A 1 80 ? 27.221 -21.601 -13.031 1.00 56.81 80 ILE A C 1
ATOM 676 O O . ILE A 1 80 ? 28.306 -21.091 -13.272 1.00 56.81 80 ILE A O 1
ATOM 680 N N . ASN A 1 81 ? 26.804 -22.686 -13.686 1.00 60.12 81 ASN A N 1
ATOM 681 C CA . ASN A 1 81 ? 27.580 -23.327 -14.752 1.00 60.12 81 ASN A CA 1
ATOM 682 C C . ASN A 1 81 ? 26.913 -23.209 -16.126 1.00 60.12 81 ASN A C 1
ATOM 684 O O . ASN A 1 81 ? 27.437 -23.726 -17.106 1.00 60.12 81 ASN A O 1
ATOM 688 N N . GLU A 1 82 ? 25.798 -22.493 -16.228 1.00 63.66 82 GLU A N 1
ATOM 689 C CA . GLU A 1 82 ? 25.153 -22.200 -17.506 1.00 63.66 82 GLU A CA 1
ATOM 690 C C . GLU A 1 82 ? 25.493 -20.764 -17.893 1.00 63.66 82 GLU A C 1
ATOM 692 O O . GLU A 1 82 ? 24.698 -19.836 -17.743 1.00 63.66 82 GLU A O 1
ATOM 697 N N . VAL A 1 83 ? 26.740 -20.567 -18.324 1.00 64.44 83 VAL A N 1
ATOM 698 C CA . VAL A 1 83 ? 27.140 -19.323 -18.983 1.00 64.44 83 VAL A CA 1
ATOM 699 C C . VAL A 1 83 ? 26.282 -19.215 -20.250 1.00 64.44 83 VAL A C 1
ATOM 701 O O . VAL A 1 83 ? 26.246 -20.183 -21.015 1.00 64.44 83 VAL A O 1
ATOM 704 N N . PRO A 1 84 ? 25.552 -18.108 -20.484 1.00 65.62 84 PRO A N 1
ATOM 705 C CA . PRO A 1 84 ? 24.804 -17.945 -21.721 1.00 65.62 84 PRO A CA 1
ATOM 706 C C . PRO A 1 84 ? 25.779 -18.081 -22.891 1.00 65.62 84 PRO A C 1
ATOM 708 O O . PRO A 1 84 ? 26.765 -17.349 -22.973 1.00 65.62 84 PRO A O 1
ATOM 711 N N . VAL A 1 85 ? 25.523 -19.067 -23.754 1.00 64.00 85 VAL A N 1
ATOM 712 C CA . VAL A 1 85 ? 26.285 -19.289 -24.983 1.00 64.00 85 VAL A CA 1
ATOM 713 C C . VAL A 1 85 ? 26.298 -17.970 -25.744 1.00 64.00 85 VAL A C 1
ATOM 715 O O . VAL A 1 85 ? 25.235 -17.420 -26.036 1.00 64.00 85 VAL A O 1
ATOM 718 N N . HIS A 1 86 ?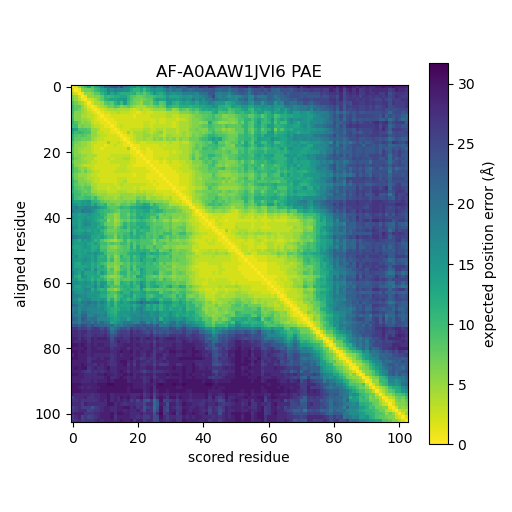 27.492 -17.449 -26.022 1.00 67.25 86 HIS A N 1
ATOM 719 C CA . HIS A 1 86 ? 27.651 -16.320 -26.925 1.00 67.25 86 HIS A CA 1
ATOM 720 C C . HIS A 1 86 ? 27.130 -16.781 -28.286 1.00 67.25 86 HIS A C 1
ATOM 722 O O . HIS A 1 86 ? 27.774 -17.564 -28.977 1.00 67.25 86 HIS A O 1
ATOM 728 N N . ILE A 1 87 ? 25.903 -16.392 -28.621 1.00 66.19 87 ILE A N 1
ATOM 729 C CA . ILE A 1 87 ? 25.380 -16.591 -29.964 1.00 66.19 87 ILE A CA 1
ATOM 730 C C . ILE A 1 87 ? 26.170 -15.605 -30.808 1.00 66.19 87 ILE A C 1
ATOM 732 O O . ILE A 1 87 ? 26.061 -14.399 -30.585 1.00 66.19 87 ILE A O 1
ATOM 736 N N . ASP A 1 88 ? 26.989 -16.106 -31.727 1.00 62.31 88 ASP A N 1
ATOM 737 C CA . ASP A 1 88 ? 27.670 -15.274 -32.711 1.00 62.31 88 ASP A CA 1
ATOM 738 C C . ASP A 1 88 ? 26.608 -14.608 -33.592 1.00 62.31 88 ASP A C 1
ATOM 740 O O . ASP A 1 88 ? 26.170 -15.133 -34.617 1.00 62.31 88 ASP A O 1
ATOM 744 N N . ILE A 1 89 ? 26.128 -13.450 -33.141 1.00 63.88 89 ILE A N 1
ATOM 745 C CA . ILE A 1 89 ? 25.305 -12.558 -33.939 1.00 63.88 89 ILE A CA 1
ATOM 746 C C . ILE A 1 89 ? 26.196 -12.155 -35.108 1.00 63.88 89 ILE A C 1
ATOM 748 O O . ILE A 1 89 ? 27.252 -11.554 -34.905 1.00 63.88 89 ILE A O 1
ATOM 752 N N . ALA A 1 90 ? 25.787 -12.519 -36.327 1.00 67.94 90 ALA A N 1
ATOM 753 C CA . ALA A 1 90 ? 26.450 -12.074 -37.543 1.00 67.94 90 ALA A CA 1
ATOM 754 C C . ALA A 1 90 ? 26.657 -10.560 -37.440 1.00 67.94 90 ALA A C 1
ATOM 756 O O . ALA A 1 90 ? 25.672 -9.830 -37.313 1.00 67.94 90 ALA A O 1
ATOM 757 N N . LYS A 1 91 ? 27.926 -10.122 -37.415 1.00 62.22 91 LYS A N 1
ATOM 758 C CA . LYS A 1 91 ? 28.317 -8.716 -37.269 1.00 62.22 91 LYS A CA 1
ATOM 759 C C . LYS A 1 91 ? 27.432 -7.856 -38.174 1.00 62.22 91 LYS A C 1
ATOM 761 O O . LYS A 1 91 ? 27.603 -7.855 -39.392 1.00 62.22 91 LYS A O 1
ATOM 766 N N . CYS A 1 92 ? 26.468 -7.149 -37.588 1.00 50.50 92 CYS A N 1
ATOM 767 C CA . CYS A 1 92 ? 25.733 -6.123 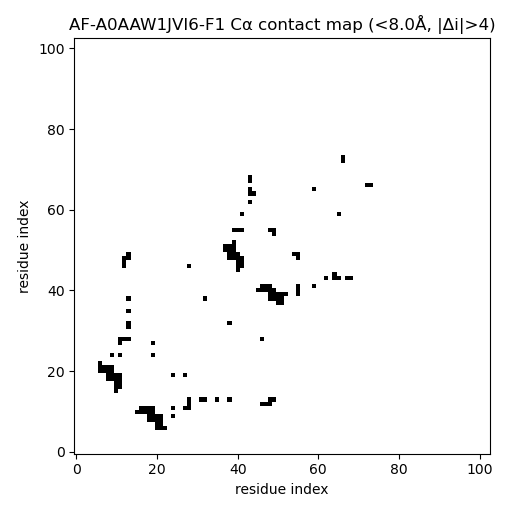-38.304 1.00 50.50 92 CYS A CA 1
ATOM 768 C C . CYS A 1 92 ? 26.709 -4.956 -38.436 1.00 50.50 92 CYS A C 1
ATOM 770 O O . CYS A 1 92 ? 27.086 -4.350 -37.437 1.00 50.50 92 CYS A O 1
ATOM 772 N N . GLY A 1 93 ? 27.203 -4.743 -39.655 1.00 62.47 93 GLY A N 1
ATOM 773 C CA . GLY A 1 93 ? 28.264 -3.792 -39.955 1.00 62.47 93 GLY A CA 1
ATOM 774 C C . GLY A 1 93 ? 27.909 -2.367 -39.541 1.00 62.47 93 GLY A C 1
ATOM 775 O O . GLY A 1 93 ? 27.138 -1.698 -40.219 1.00 62.47 93 GLY A O 1
ATOM 776 N N . ASN A 1 94 ? 28.474 -1.947 -38.415 1.00 63.97 94 ASN A N 1
ATOM 777 C CA . ASN A 1 94 ? 29.129 -0.662 -38.183 1.00 63.97 94 ASN A CA 1
ATOM 778 C C . ASN A 1 94 ? 29.718 -0.733 -36.769 1.00 63.97 94 ASN A C 1
ATOM 780 O O . ASN A 1 94 ? 29.074 -0.372 -35.788 1.00 63.97 94 ASN A O 1
ATOM 784 N N . GLU A 1 95 ? 30.927 -1.287 -36.661 1.00 65.25 95 GLU A N 1
ATOM 785 C CA . GLU A 1 95 ? 31.762 -1.100 -35.473 1.00 65.25 95 GLU A CA 1
ATOM 786 C C . GLU A 1 95 ? 32.260 0.353 -35.531 1.00 65.25 95 GLU A C 1
ATOM 788 O O . GLU A 1 95 ? 33.217 0.660 -36.237 1.00 65.25 95 GLU A O 1
ATOM 793 N N . GLU A 1 96 ? 31.539 1.267 -34.879 1.00 64.25 96 GLU A N 1
ATOM 794 C CA . GLU A 1 96 ? 32.026 2.626 -34.634 1.00 64.25 96 GLU A CA 1
ATOM 795 C C . GLU A 1 96 ? 33.204 2.529 -33.656 1.00 64.25 96 GLU A C 1
ATOM 797 O O . GLU A 1 96 ? 33.037 2.205 -32.478 1.00 64.25 96 GLU A O 1
ATOM 802 N N . ASP A 1 97 ? 34.410 2.732 -34.185 1.00 75.12 97 ASP A N 1
ATOM 803 C CA . ASP A 1 97 ? 35.655 2.715 -33.428 1.00 75.12 97 ASP A CA 1
ATOM 804 C C . ASP A 1 97 ? 35.779 4.011 -32.616 1.00 75.12 97 ASP A C 1
ATOM 806 O O . ASP A 1 97 ? 36.192 5.053 -33.122 1.00 75.12 97 ASP A O 1
ATOM 810 N N . TRP A 1 98 ? 35.377 3.957 -31.346 1.00 76.31 98 TRP A N 1
ATOM 811 C CA . TRP A 1 98 ? 35.458 5.101 -30.430 1.00 76.31 98 TRP A CA 1
ATOM 812 C C . TRP A 1 98 ? 36.901 5.435 -30.001 1.00 76.31 98 TRP A C 1
ATOM 814 O O . TRP A 1 98 ? 37.130 6.498 -29.428 1.00 76.31 98 TRP A O 1
ATOM 824 N N . GLU A 1 99 ? 37.879 4.561 -30.275 1.00 70.44 99 GLU A N 1
ATOM 825 C CA . GLU A 1 99 ? 39.304 4.805 -29.991 1.00 70.44 99 GLU A CA 1
ATOM 826 C C . GLU A 1 99 ? 40.005 5.630 -31.087 1.00 70.44 99 GLU A C 1
ATOM 828 O O . GLU A 1 99 ? 41.031 6.260 -30.820 1.00 70.44 99 GLU A O 1
ATOM 833 N N . ALA A 1 100 ? 39.437 5.702 -32.294 1.00 69.12 100 ALA A N 1
ATOM 834 C CA . ALA A 1 100 ? 39.964 6.507 -33.393 1.00 69.12 100 ALA A CA 1
ATOM 835 C C . ALA A 1 100 ? 39.854 8.025 -33.165 1.00 69.12 100 ALA A C 1
ATOM 837 O O . ALA A 1 100 ? 40.617 8.774 -33.774 1.00 69.12 100 ALA A O 1
ATOM 838 N N . GLU A 1 101 ? 38.950 8.500 -32.299 1.00 65.81 101 GLU A N 1
ATOM 839 C CA . GLU A 1 101 ? 38.775 9.942 -32.047 1.00 65.81 101 GLU A CA 1
ATOM 840 C C . GLU A 1 101 ? 39.837 10.555 -31.123 1.00 65.81 101 GLU A C 1
ATOM 842 O O . GLU A 1 101 ? 39.930 11.778 -31.029 1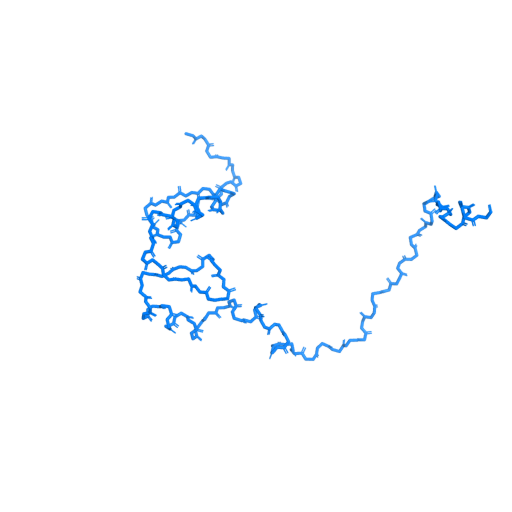.00 65.81 101 GLU A O 1
ATOM 847 N N . TYR A 1 102 ? 40.651 9.742 -30.448 1.00 64.88 102 TYR A N 1
ATOM 848 C CA . TYR A 1 102 ? 41.616 10.231 -29.456 1.00 64.88 102 TYR A CA 1
ATOM 849 C C . TYR A 1 102 ? 43.087 10.098 -29.883 1.00 64.88 102 TYR A C 1
ATOM 851 O O . TYR A 1 102 ? 43.978 10.084 -29.028 1.00 64.88 102 TYR A O 1
ATOM 859 N N . ARG A 1 103 ? 43.351 10.009 -31.194 1.00 54.81 103 ARG A N 1
ATOM 860 C CA . ARG A 1 103 ? 44.703 9.937 -31.767 1.00 54.81 103 ARG A CA 1
ATOM 861 C C . ARG A 1 103 ? 45.160 11.237 -32.420 1.00 54.81 103 ARG A C 1
ATOM 863 O O . ARG A 1 103 ? 44.359 11.850 -33.153 1.00 54.81 103 ARG A O 1
#